Protein AF-A0A2S8P385-F1 (afdb_monomer_lite)

Structure (mmCIF, N/CA/C/O backbone):
data_AF-A0A2S8P385-F1
#
_entry.id   AF-A0A2S8P385-F1
#
loop_
_atom_site.group_PDB
_atom_site.id
_atom_site.type_symbol
_atom_site.label_atom_id
_atom_site.label_alt_id
_atom_site.label_comp_id
_atom_site.label_asym_id
_atom_site.label_entity_id
_atom_site.label_seq_id
_atom_site.pdbx_PDB_ins_code
_atom_site.Cartn_x
_atom_site.Cartn_y
_atom_site.Cartn_z
_atom_site.occupancy
_atom_site.B_iso_or_equiv
_atom_site.auth_seq_id
_atom_site.auth_comp_id
_atom_site.auth_asym_id
_atom_site.auth_atom_id
_atom_site.pdbx_PDB_model_num
ATOM 1 N N . MET A 1 1 ? -13.042 10.988 19.126 1.00 59.31 1 MET A N 1
ATOM 2 C CA . MET A 1 1 ? -13.040 9.831 18.208 1.00 59.31 1 MET A CA 1
ATOM 3 C C . MET A 1 1 ? -12.522 8.648 18.995 1.00 59.31 1 MET A C 1
ATOM 5 O O . MET A 1 1 ? -11.486 8.808 19.634 1.00 59.31 1 MET A O 1
ATOM 9 N N . ASN A 1 2 ? -13.243 7.525 19.024 1.00 64.44 2 ASN A N 1
ATOM 10 C CA . ASN A 1 2 ? -12.723 6.319 19.667 1.00 64.44 2 ASN A CA 1
ATOM 11 C C . ASN A 1 2 ? -11.456 5.883 18.932 1.00 64.44 2 ASN A C 1
ATOM 13 O O . ASN A 1 2 ? -11.419 5.853 17.703 1.00 64.44 2 ASN A O 1
ATOM 17 N N . GLN A 1 3 ? -10.399 5.611 19.688 1.00 78.25 3 GLN A N 1
ATOM 18 C CA . GLN A 1 3 ? -9.140 5.162 19.121 1.00 78.25 3 GLN A CA 1
ATOM 19 C C . GLN A 1 3 ? -9.289 3.681 18.759 1.00 78.25 3 GLN A C 1
ATOM 21 O O . GLN A 1 3 ? -9.417 2.839 19.644 1.00 78.25 3 GLN A O 1
ATOM 26 N N . VAL A 1 4 ? -9.310 3.368 17.464 1.00 90.19 4 VAL A N 1
ATOM 27 C CA . VAL A 1 4 ? -9.380 1.985 16.980 1.00 90.19 4 VAL A CA 1
ATOM 28 C C . VAL A 1 4 ? -7.962 1.463 16.792 1.00 90.19 4 VAL A C 1
ATOM 30 O O . VAL A 1 4 ? -7.169 2.042 16.048 1.00 90.19 4 VAL A O 1
ATOM 33 N N . THR A 1 5 ? -7.624 0.377 17.485 1.00 95.31 5 THR A N 1
ATOM 34 C CA . THR A 1 5 ? -6.334 -0.291 17.304 1.00 95.31 5 THR A CA 1
ATOM 35 C C . THR A 1 5 ? -6.318 -1.023 15.968 1.00 95.31 5 THR A C 1
ATOM 37 O O . THR A 1 5 ? -7.212 -1.815 15.670 1.00 95.31 5 THR A O 1
ATOM 40 N N . VAL A 1 6 ? -5.276 -0.767 15.179 1.00 96.88 6 VAL A N 1
ATOM 41 C CA . VAL A 1 6 ? -5.050 -1.390 13.874 1.00 96.88 6 VAL A CA 1
ATOM 42 C C . VAL A 1 6 ? -3.703 -2.095 13.899 1.00 96.88 6 VAL A C 1
ATOM 44 O O . VAL A 1 6 ? -2.699 -1.511 14.310 1.00 96.88 6 VAL A O 1
ATOM 47 N N . ALA A 1 7 ? -3.674 -3.326 13.405 1.00 98.12 7 ALA A N 1
ATOM 48 C CA . ALA A 1 7 ? -2.447 -3.999 13.003 1.00 98.12 7 ALA A CA 1
ATOM 49 C C . ALA A 1 7 ? -2.454 -4.188 11.484 1.00 98.12 7 ALA A C 1
ATOM 51 O O . ALA A 1 7 ? -3.511 -4.294 10.863 1.00 98.12 7 ALA A O 1
ATOM 52 N N . GLY A 1 8 ? -1.277 -4.233 10.864 1.00 98.12 8 GLY A N 1
ATOM 53 C CA . GLY A 1 8 ? -1.199 -4.435 9.424 1.00 98.12 8 GLY A CA 1
ATOM 54 C C . GLY A 1 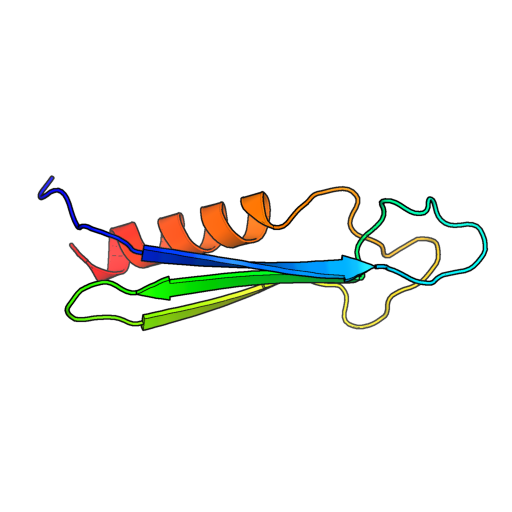8 ? 0.204 -4.705 8.917 1.00 98.12 8 GLY A C 1
ATOM 55 O O . GLY A 1 8 ? 1.194 -4.584 9.643 1.00 98.12 8 GLY A O 1
ATOM 56 N N . LYS A 1 9 ? 0.276 -5.089 7.646 1.00 98.75 9 LYS A N 1
ATOM 57 C CA . LYS A 1 9 ? 1.512 -5.413 6.948 1.00 98.75 9 LYS A CA 1
ATOM 58 C C . LYS A 1 9 ? 1.526 -4.763 5.571 1.00 98.75 9 LYS A C 1
ATOM 60 O O . LYS A 1 9 ? 0.559 -4.817 4.815 1.00 98.75 9 LYS A O 1
ATOM 65 N N . THR A 1 10 ? 2.670 -4.176 5.250 1.00 98.62 10 THR A N 1
ATOM 66 C CA . THR A 1 10 ? 2.998 -3.649 3.926 1.00 98.62 10 THR A CA 1
ATOM 67 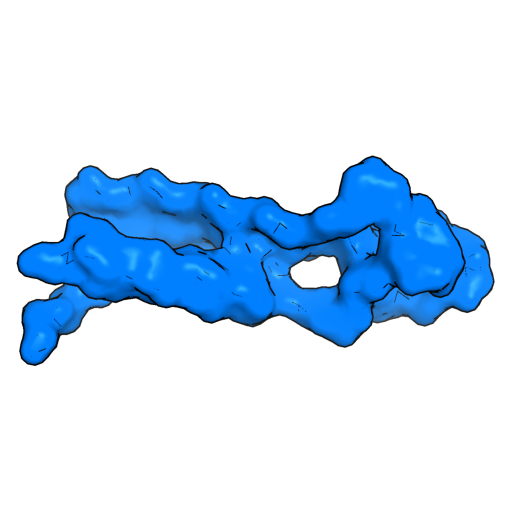C C . THR A 1 10 ? 3.575 -4.731 3.016 1.00 98.62 10 THR A C 1
ATOM 69 O O . THR A 1 10 ? 4.237 -5.664 3.493 1.00 98.62 10 THR A O 1
ATOM 72 N N . GLY A 1 11 ? 3.397 -4.553 1.708 1.00 98.25 11 GLY A N 1
ATOM 73 C CA . GLY A 1 11 ? 4.079 -5.324 0.670 1.00 98.25 11 GLY A CA 1
ATOM 74 C C . GLY A 1 11 ? 4.403 -4.472 -0.556 1.00 98.25 11 GLY A C 1
ATOM 75 O O . GLY A 1 11 ? 3.645 -3.562 -0.897 1.00 98.25 11 GLY A O 1
ATOM 76 N N . THR A 1 12 ? 5.523 -4.768 -1.211 1.00 98.31 12 THR A N 1
ATOM 77 C CA . THR A 1 12 ? 5.881 -4.224 -2.525 1.00 98.31 12 THR A CA 1
ATOM 78 C C . THR A 1 12 ? 6.388 -5.330 -3.440 1.00 98.31 12 THR A C 1
ATOM 80 O O . THR A 1 12 ? 6.910 -6.345 -2.974 1.00 98.31 12 THR A O 1
ATOM 83 N N . THR A 1 13 ? 6.273 -5.112 -4.746 1.00 98.00 13 THR A N 1
ATOM 84 C CA . THR A 1 13 ? 7.034 -5.844 -5.764 1.00 98.00 13 THR A CA 1
ATOM 85 C C . THR A 1 13 ? 7.809 -4.838 -6.606 1.00 98.00 13 THR A C 1
ATOM 87 O O . THR A 1 13 ? 7.333 -3.735 -6.887 1.00 98.00 13 THR A O 1
ATOM 90 N N . GLN A 1 14 ? 9.029 -5.196 -6.995 1.00 97.62 14 GLN A N 1
ATOM 91 C CA . GLN A 1 14 ? 9.860 -4.335 -7.833 1.00 97.62 14 GLN A CA 1
ATOM 92 C C . GLN A 1 14 ? 9.296 -4.276 -9.255 1.00 97.62 14 GLN A C 1
ATOM 94 O O . GLN A 1 14 ? 8.772 -5.270 -9.757 1.00 97.62 14 GLN A O 1
ATOM 99 N N . ALA A 1 15 ? 9.449 -3.130 -9.924 1.00 97.69 15 ALA A N 1
ATOM 100 C CA . ALA A 1 15 ? 8.955 -2.943 -11.287 1.00 97.69 15 ALA A CA 1
ATOM 101 C C . ALA A 1 15 ? 9.559 -3.949 -12.284 1.00 97.69 15 ALA A C 1
ATOM 103 O O . ALA A 1 15 ? 8.864 -4.434 -13.170 1.00 97.69 15 ALA A O 1
ATOM 104 N N . GLY A 1 16 ? 10.852 -4.269 -12.145 1.00 94.50 16 GLY A N 1
ATOM 105 C CA . GLY A 1 16 ? 11.533 -5.245 -13.008 1.00 94.50 16 GLY A CA 1
ATOM 106 C C . GLY A 1 16 ? 11.660 -4.825 -14.481 1.00 94.50 16 GLY A C 1
ATOM 107 O O . GLY A 1 16 ? 12.010 -5.653 -15.317 1.00 94.50 16 GLY A O 1
ATOM 108 N N . VAL A 1 17 ? 11.393 -3.556 -14.806 1.00 96.25 17 VAL A N 1
ATOM 109 C CA . VAL A 1 17 ? 11.433 -3.017 -16.173 1.00 96.25 17 VAL A CA 1
ATOM 110 C C . VAL A 1 17 ? 12.842 -2.515 -16.509 1.00 96.25 17 VAL A C 1
ATOM 112 O O . VAL A 1 17 ? 13.437 -1.739 -15.758 1.00 96.25 17 VAL A O 1
ATOM 115 N N . SER A 1 18 ? 13.386 -2.939 -17.654 1.00 96.00 18 SER A N 1
ATOM 116 C CA . SER A 1 18 ? 14.681 -2.449 -18.148 1.00 96.00 18 SER A CA 1
ATOM 117 C C . SER A 1 18 ? 14.631 -0.942 -18.418 1.00 96.00 18 SER A C 1
ATOM 119 O O . SER A 1 18 ? 13.656 -0.440 -18.968 1.00 96.00 18 SER A O 1
ATOM 121 N N . GLY A 1 19 ? 15.678 -0.210 -18.031 1.00 93.69 19 GLY A N 1
ATOM 122 C CA . GLY A 1 19 ? 15.723 1.253 -18.152 1.00 93.69 19 GLY A CA 1
ATOM 123 C C . GLY A 1 19 ? 14.994 2.014 -17.036 1.00 93.69 19 GLY A C 1
ATOM 124 O O . GLY A 1 19 ? 15.062 3.240 -17.002 1.00 93.69 19 GLY A O 1
ATOM 125 N N . VAL A 1 20 ? 14.357 1.317 -16.089 1.00 95.88 20 VAL A N 1
ATOM 126 C CA . VAL A 1 20 ? 13.740 1.918 -14.899 1.00 95.88 20 VAL A CA 1
ATOM 127 C C . VAL A 1 20 ? 14.648 1.752 -13.676 1.00 95.88 20 VAL A C 1
ATOM 129 O O . VAL A 1 20 ? 15.399 0.783 -13.549 1.00 95.88 20 VAL A O 1
ATOM 132 N N . ALA A 1 21 ? 14.595 2.725 -12.763 1.00 91.88 21 ALA A N 1
ATOM 133 C CA . ALA A 1 21 ? 15.325 2.685 -11.501 1.00 91.88 21 ALA A CA 1
ATOM 134 C C . ALA A 1 21 ? 14.920 1.469 -10.642 1.00 91.88 21 ALA A C 1
ATOM 136 O O . ALA A 1 21 ? 13.759 1.065 -10.614 1.00 91.88 21 ALA A O 1
ATOM 137 N N . LYS A 1 22 ? 15.889 0.882 -9.926 1.00 91.81 22 LYS A N 1
ATOM 138 C CA . LYS A 1 22 ? 15.703 -0.366 -9.155 1.00 91.81 22 LYS A CA 1
ATOM 139 C C . LYS A 1 22 ? 14.761 -0.235 -7.954 1.00 91.81 22 LYS A C 1
ATOM 141 O O . LYS A 1 22 ? 14.320 -1.250 -7.423 1.00 91.81 22 LYS A O 1
ATOM 146 N N . ASP A 1 23 ? 14.513 0.988 -7.507 1.00 93.88 23 ASP A N 1
ATOM 147 C CA . ASP A 1 23 ? 13.617 1.342 -6.407 1.00 93.88 23 ASP A CA 1
ATOM 148 C C . ASP A 1 23 ? 12.177 1.622 -6.867 1.00 93.88 23 ASP A C 1
ATOM 150 O O . ASP A 1 23 ? 11.301 1.849 -6.032 1.00 93.88 23 ASP A O 1
ATOM 154 N N . ALA A 1 24 ? 11.909 1.573 -8.176 1.00 97.38 24 ALA A N 1
ATOM 155 C CA . ALA A 1 24 ? 10.555 1.643 -8.700 1.00 97.38 24 ALA A CA 1
ATOM 156 C C . ALA A 1 24 ? 9.777 0.352 -8.400 1.00 97.38 24 ALA A C 1
ATOM 158 O O . ALA A 1 24 ? 10.301 -0.762 -8.506 1.00 97.38 24 ALA A O 1
ATOM 159 N N . ASN A 1 25 ? 8.495 0.510 -8.084 1.00 98.25 25 ASN A N 1
ATOM 160 C CA . ASN A 1 25 ? 7.596 -0.563 -7.685 1.00 98.25 25 ASN A CA 1
ATOM 161 C C . ASN A 1 25 ? 6.507 -0.797 -8.739 1.00 98.25 25 ASN A C 1
ATOM 163 O O . ASN A 1 25 ? 6.013 0.146 -9.366 1.00 98.25 25 ASN A O 1
ATOM 167 N N . ARG A 1 26 ? 6.126 -2.068 -8.900 1.00 98.06 26 ARG A N 1
ATOM 168 C CA . ARG A 1 26 ? 4.965 -2.504 -9.688 1.00 98.06 26 ARG A CA 1
ATOM 169 C C . ARG A 1 26 ? 3.703 -2.555 -8.840 1.00 98.06 26 ARG A C 1
ATOM 171 O O . ARG A 1 26 ? 2.661 -2.092 -9.284 1.00 98.06 26 ARG A O 1
ATOM 178 N N . ASP A 1 27 ? 3.818 -3.109 -7.636 1.00 98.56 27 ASP A N 1
ATOM 179 C CA . ASP A 1 27 ? 2.702 -3.268 -6.709 1.00 98.56 27 ASP A CA 1
ATOM 180 C C . ASP A 1 27 ? 3.015 -2.590 -5.381 1.00 98.56 27 ASP A C 1
ATOM 182 O O . ASP A 1 27 ? 4.108 -2.757 -4.833 1.00 98.56 27 ASP A O 1
ATOM 186 N N . LEU A 1 28 ? 2.021 -1.897 -4.829 1.00 98.75 28 LEU A N 1
ATOM 187 C CA . LEU A 1 28 ? 1.995 -1.441 -3.445 1.00 98.75 28 LEU A CA 1
ATOM 188 C C . LEU A 1 28 ? 0.795 -2.077 -2.747 1.00 98.75 28 LEU A C 1
ATOM 190 O O . LEU A 1 28 ? -0.343 -1.919 -3.178 1.00 98.75 28 LEU A O 1
ATOM 194 N N . TRP A 1 29 ? 1.053 -2.768 -1.644 1.00 98.81 29 TRP A N 1
ATOM 195 C CA . TRP A 1 29 ? 0.036 -3.422 -0.832 1.00 98.81 29 TRP A CA 1
ATOM 196 C C . TRP A 1 29 ? 0.049 -2.901 0.596 1.00 98.81 29 TRP A C 1
ATOM 198 O O . TRP A 1 29 ? 1.112 -2.736 1.207 1.00 98.81 29 TRP A O 1
ATOM 208 N N . PHE A 1 30 ? -1.142 -2.766 1.164 1.00 98.81 30 PHE A N 1
ATOM 209 C CA . PHE A 1 30 ? -1.335 -2.766 2.604 1.00 98.81 30 PHE A CA 1
ATOM 210 C C . PHE A 1 30 ? -2.528 -3.649 2.951 1.00 98.81 30 PHE A C 1
ATOM 212 O O . PHE A 1 30 ? -3.613 -3.489 2.396 1.00 98.81 30 PHE A O 1
ATOM 219 N N . VAL A 1 31 ? -2.327 -4.574 3.884 1.00 98.81 31 VAL A N 1
ATOM 220 C CA . VAL A 1 31 ? -3.406 -5.378 4.464 1.00 98.81 31 VAL A CA 1
ATOM 221 C C . VAL A 1 31 ? -3.399 -5.136 5.960 1.00 98.81 31 VAL A C 1
ATOM 223 O O . VAL A 1 31 ? -2.356 -5.263 6.605 1.00 98.81 31 VAL A O 1
ATOM 226 N N . GLY A 1 32 ? -4.551 -4.776 6.510 1.00 98.38 32 GLY A N 1
ATOM 227 C CA . GLY A 1 32 ? -4.689 -4.462 7.923 1.00 98.38 32 GLY A CA 1
ATOM 228 C C . GLY A 1 32 ? -6.027 -4.904 8.483 1.00 98.38 32 GLY A C 1
ATOM 229 O O . GLY A 1 32 ? -6.973 -5.187 7.745 1.00 98.38 32 GLY A O 1
ATOM 230 N N . TYR A 1 33 ? -6.086 -4.968 9.806 1.00 97.44 33 TYR A N 1
ATOM 231 C CA . TYR A 1 33 ? -7.266 -5.407 10.527 1.00 97.44 33 TYR A CA 1
ATOM 232 C C . TYR A 1 33 ? -7.416 -4.702 11.879 1.00 97.44 33 TYR A C 1
ATOM 234 O O . TYR A 1 33 ? -6.443 -4.241 12.485 1.00 97.44 33 TYR A O 1
ATOM 242 N N . THR A 1 34 ? -8.665 -4.640 12.331 1.00 96.12 34 THR A N 1
ATOM 243 C CA . THR A 1 34 ? -9.101 -4.332 13.698 1.00 96.12 34 THR A CA 1
ATOM 244 C C . THR A 1 34 ? -9.676 -5.610 14.321 1.00 96.12 34 THR A C 1
ATOM 246 O O . THR A 1 34 ? -9.634 -6.675 13.706 1.00 96.12 34 THR A O 1
ATOM 249 N N . SER A 1 35 ? -10.252 -5.537 15.522 1.00 95.19 35 SER A N 1
ATOM 250 C CA . SER A 1 35 ? -10.982 -6.676 16.100 1.00 95.19 35 SER A CA 1
ATOM 251 C C . SER A 1 35 ? -12.231 -7.088 15.309 1.00 95.19 35 SER A C 1
ATOM 253 O O . SER A 1 35 ? -12.703 -8.206 15.485 1.00 95.19 35 SER A O 1
ATOM 255 N N . GLU A 1 36 ? -12.773 -6.208 14.463 1.00 95.12 36 GLU A N 1
ATOM 256 C CA . GLU A 1 36 ? -14.063 -6.412 13.782 1.00 95.12 36 GLU A CA 1
ATOM 257 C C . GLU A 1 36 ? -13.954 -6.411 12.253 1.00 95.12 36 GLU A C 1
ATOM 259 O O . GLU A 1 36 ? -14.786 -7.008 11.575 1.00 95.12 36 GLU A O 1
ATOM 264 N N . TRP A 1 37 ? -12.924 -5.772 11.695 1.00 96.00 37 TRP A N 1
ATOM 265 C CA . TRP A 1 37 ? -12.804 -5.549 10.257 1.00 96.00 37 TRP A CA 1
ATOM 266 C C . TRP A 1 37 ? -11.430 -5.946 9.737 1.00 96.00 37 TRP A C 1
ATOM 268 O O . TRP A 1 37 ? -10.416 -5.725 10.392 1.00 96.00 37 TRP A O 1
ATOM 278 N N . THR A 1 38 ? -11.383 -6.472 8.515 1.00 97.94 38 THR A N 1
ATOM 279 C CA . THR A 1 38 ? -10.151 -6.661 7.738 1.00 97.94 38 THR A CA 1
ATOM 280 C C . THR A 1 38 ? -10.337 -6.023 6.373 1.00 97.94 38 THR A C 1
ATOM 282 O O . THR A 1 38 ? -11.388 -6.184 5.756 1.00 97.94 38 THR A O 1
ATOM 285 N N . ALA A 1 39 ? -9.317 -5.323 5.886 1.00 98.25 39 ALA A N 1
ATOM 286 C CA . ALA A 1 39 ? -9.311 -4.781 4.536 1.00 98.25 39 ALA A CA 1
ATOM 287 C C . ALA A 1 39 ? -7.932 -4.928 3.888 1.00 98.25 39 ALA A C 1
ATOM 289 O O . ALA A 1 39 ? -6.895 -4.955 4.557 1.00 98.25 39 ALA A O 1
ATOM 290 N N . ALA A 1 40 ? -7.940 -5.016 2.563 1.00 98.62 40 ALA A N 1
ATOM 291 C CA . ALA A 1 40 ? -6.752 -5.085 1.732 1.00 98.62 40 ALA A CA 1
ATOM 292 C C . ALA A 1 40 ? -6.825 -3.990 0.670 1.00 98.62 40 ALA A C 1
ATOM 294 O O . ALA A 1 40 ? -7.852 -3.820 0.014 1.00 98.62 40 ALA A O 1
ATOM 295 N N . VAL A 1 41 ? -5.726 -3.263 0.509 1.00 98.69 41 VAL A N 1
ATOM 296 C CA . VAL A 1 41 ? -5.547 -2.256 -0.531 1.00 98.69 41 VAL A CA 1
ATOM 297 C C . VAL A 1 41 ? -4.382 -2.678 -1.408 1.00 98.69 41 VAL A C 1
ATOM 299 O O . VAL A 1 41 ? -3.288 -2.954 -0.910 1.00 98.69 41 VAL A O 1
ATOM 302 N N . TRP A 1 42 ? -4.634 -2.676 -2.712 1.00 98.62 42 TRP A N 1
ATOM 303 C CA . TRP A 1 42 ? -3.625 -2.744 -3.756 1.00 98.62 42 TRP A CA 1
ATOM 304 C C . TRP A 1 42 ? -3.624 -1.445 -4.545 1.00 98.62 42 TRP A C 1
ATOM 306 O O . TRP A 1 42 ? -4.681 -0.873 -4.814 1.00 98.62 42 TRP A O 1
ATOM 316 N N . MET A 1 43 ? -2.435 -1.009 -4.935 1.00 98.38 43 MET A N 1
ATOM 317 C CA . MET A 1 43 ? -2.238 0.046 -5.913 1.00 98.38 43 MET A CA 1
ATOM 318 C C . MET A 1 43 ? -1.179 -0.410 -6.910 1.00 98.38 43 MET A C 1
ATOM 320 O O . MET A 1 43 ? -0.147 -0.957 -6.514 1.00 98.38 43 MET A O 1
ATOM 324 N N . GLY A 1 44 ? -1.433 -0.151 -8.187 1.00 97.88 44 GLY A N 1
ATOM 325 C CA . GLY A 1 44 ? -0.531 -0.446 -9.288 1.00 97.88 44 GLY A CA 1
ATOM 326 C C . GLY A 1 44 ? -1.143 -0.024 -10.617 1.00 97.88 44 GLY A C 1
ATOM 327 O O . GLY A 1 44 ? -2.323 0.320 -10.692 1.00 97.88 44 GLY A O 1
ATOM 328 N N . PHE A 1 45 ? -0.318 -0.026 -11.657 1.00 97.81 45 PHE A N 1
ATOM 329 C CA . PHE A 1 45 ? -0.794 0.112 -13.028 1.00 97.81 45 PHE A CA 1
ATOM 330 C C . PHE A 1 45 ? -1.177 -1.265 -13.569 1.00 97.81 45 PHE A C 1
ATOM 332 O O . PHE A 1 45 ? -0.450 -2.234 -13.340 1.00 97.81 45 PHE A O 1
ATOM 339 N N . ASP A 1 46 ? -2.260 -1.337 -14.345 1.00 97.81 46 ASP A N 1
ATOM 340 C CA . ASP A 1 46 ? -2.665 -2.571 -15.037 1.00 97.81 46 ASP A CA 1
ATOM 341 C C . ASP A 1 46 ? -1.536 -3.103 -15.937 1.00 97.81 46 ASP A C 1
ATOM 343 O O . ASP A 1 46 ? -1.272 -4.308 -16.000 1.00 97.81 46 ASP A O 1
ATOM 347 N N . HIS A 1 47 ? -0.816 -2.180 -16.584 1.00 97.31 47 HIS A N 1
ATOM 348 C CA . HIS A 1 47 ? 0.375 -2.448 -17.379 1.00 97.31 47 HIS A CA 1
ATOM 349 C C . HIS A 1 47 ? 1.563 -1.671 -16.815 1.00 97.31 47 HIS A C 1
ATOM 351 O O . HIS A 1 47 ? 1.562 -0.445 -16.790 1.00 97.31 47 HIS A O 1
ATOM 357 N N . THR A 1 48 ? 2.577 -2.395 -16.345 1.00 97.44 48 THR A N 1
ATOM 358 C CA . THR A 1 48 ? 3.824 -1.802 -15.852 1.00 97.44 48 THR A CA 1
ATOM 359 C C . THR A 1 48 ? 4.832 -1.712 -16.988 1.00 97.44 48 THR A C 1
ATOM 361 O O . THR A 1 48 ? 5.235 -2.737 -17.541 1.00 97.44 48 THR A O 1
ATOM 364 N N . ASP A 1 49 ? 5.262 -0.499 -17.311 1.00 96.88 49 ASP A N 1
ATOM 365 C CA . ASP A 1 49 ? 6.265 -0.213 -18.338 1.00 96.88 49 ASP A CA 1
ATOM 366 C C . ASP A 1 49 ? 7.155 0.967 -17.913 1.00 96.88 49 ASP A C 1
ATOM 368 O O . ASP A 1 49 ? 7.128 1.384 -16.760 1.00 96.88 49 ASP A O 1
ATOM 372 N N . VAL A 1 50 ? 7.993 1.479 -18.816 1.00 96.38 50 VAL A N 1
ATOM 373 C CA . VAL A 1 50 ? 8.961 2.543 -18.499 1.00 96.38 50 VAL A CA 1
ATOM 374 C C . VAL A 1 50 ? 8.315 3.871 -18.083 1.00 96.38 50 VAL A C 1
ATOM 376 O O . VAL A 1 50 ? 8.935 4.631 -17.335 1.00 96.38 50 VAL A O 1
ATOM 379 N N . GLU A 1 51 ? 7.090 4.142 -18.535 1.00 96.38 51 GLU A N 1
ATOM 380 C CA . GLU A 1 51 ? 6.319 5.346 -18.208 1.00 96.38 51 GLU A CA 1
ATOM 381 C C . GLU A 1 51 ? 5.367 5.097 -17.025 1.00 96.38 51 GLU A C 1
ATOM 383 O O . GLU A 1 51 ? 5.118 5.999 -16.223 1.00 96.38 51 GLU A O 1
ATOM 388 N N . HIS A 1 52 ? 4.908 3.854 -16.856 1.00 97.69 52 HIS A N 1
ATOM 389 C CA . HIS A 1 52 ? 3.924 3.430 -15.860 1.00 97.69 52 HIS A CA 1
ATOM 390 C C . HIS A 1 52 ? 4.557 2.604 -14.731 1.00 97.69 52 HIS A C 1
ATOM 392 O O . HIS A 1 52 ? 4.345 1.394 -14.605 1.00 97.69 52 HIS A O 1
ATOM 398 N N . VAL A 1 53 ? 5.318 3.274 -13.863 1.00 97.38 53 VAL A N 1
ATOM 399 C CA . VAL A 1 53 ? 5.844 2.702 -12.611 1.00 97.38 53 VAL A CA 1
ATOM 400 C C . VAL A 1 53 ? 5.536 3.587 -11.414 1.00 97.38 53 VAL A C 1
ATOM 402 O O . VAL A 1 53 ? 5.466 4.811 -11.525 1.00 97.38 53 VAL A O 1
ATOM 405 N N . MET A 1 54 ? 5.422 2.988 -10.232 1.00 97.31 54 MET A N 1
ATOM 406 C CA . MET A 1 54 ? 5.312 3.757 -8.995 1.00 97.31 54 MET A CA 1
ATOM 407 C C . MET A 1 54 ? 6.698 4.031 -8.424 1.00 97.31 54 MET A C 1
ATOM 409 O O . MET A 1 54 ? 7.517 3.128 -8.272 1.00 97.31 54 MET A O 1
ATOM 413 N N . ARG A 1 55 ? 6.955 5.289 -8.066 1.00 95.81 55 ARG A N 1
ATOM 414 C CA . ARG A 1 55 ? 8.202 5.725 -7.408 1.00 95.81 55 ARG A CA 1
ATOM 415 C C . ARG A 1 55 ? 8.018 5.975 -5.907 1.00 95.81 55 ARG A C 1
ATOM 417 O O . ARG A 1 55 ? 8.872 6.565 -5.258 1.00 95.81 55 ARG A O 1
ATOM 424 N N . THR A 1 56 ? 6.882 5.540 -5.370 1.00 95.81 56 THR A N 1
ATOM 425 C CA . THR A 1 56 ? 6.529 5.574 -3.948 1.00 95.81 56 THR A CA 1
ATOM 426 C C . THR A 1 56 ? 6.571 4.162 -3.358 1.00 95.81 56 THR A C 1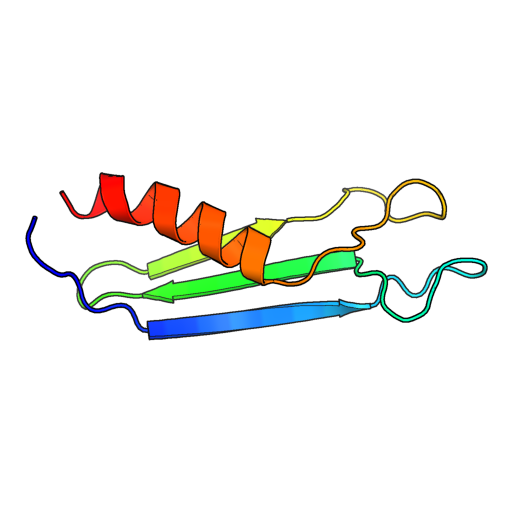
ATOM 428 O O . THR A 1 56 ? 6.660 3.178 -4.093 1.00 95.81 56 THR A O 1
ATOM 431 N N . GLY A 1 57 ? 6.530 4.057 -2.026 1.00 96.50 57 GLY A N 1
ATOM 432 C CA . GLY A 1 57 ? 6.431 2.784 -1.300 1.00 96.50 57 GLY A CA 1
ATOM 433 C C . GLY A 1 57 ? 5.029 2.524 -0.736 1.00 96.50 57 GLY A C 1
ATOM 434 O O . GLY A 1 57 ? 4.139 3.365 -0.841 1.00 96.50 57 GLY A O 1
ATOM 435 N N . SER A 1 58 ? 4.834 1.381 -0.063 1.00 97.62 58 SER A N 1
ATOM 436 C CA . SER A 1 58 ? 3.518 0.930 0.439 1.00 97.62 58 SER A CA 1
ATOM 437 C C . SER A 1 58 ? 2.834 1.857 1.449 1.00 97.62 58 SER A C 1
ATOM 439 O O . SER A 1 58 ? 1.682 1.610 1.798 1.00 97.62 58 SER A O 1
ATOM 441 N N . GLY A 1 59 ? 3.510 2.909 1.925 1.00 98.06 59 GLY A N 1
ATOM 442 C CA . GLY A 1 59 ? 2.891 3.950 2.747 1.00 98.06 59 GLY A CA 1
ATOM 443 C C . GLY A 1 59 ? 1.660 4.560 2.073 1.00 98.06 59 GLY A C 1
ATOM 444 O O . GLY A 1 59 ? 0.644 4.736 2.731 1.00 98.06 59 GLY A O 1
ATOM 445 N N . THR A 1 60 ? 1.685 4.742 0.748 1.00 98.12 60 THR A N 1
ATOM 446 C CA . THR A 1 60 ? 0.532 5.260 -0.009 1.00 98.12 60 THR A CA 1
ATOM 447 C C . THR A 1 60 ? -0.682 4.320 0.061 1.00 98.12 60 THR A C 1
ATOM 449 O O . THR A 1 60 ? -1.808 4.769 0.266 1.00 98.12 60 THR A O 1
ATOM 452 N N . ALA A 1 61 ? -0.468 3.001 -0.024 1.00 98.56 61 ALA A N 1
ATOM 453 C CA . ALA A 1 61 ? -1.545 2.022 0.154 1.00 98.56 61 ALA A CA 1
ATOM 454 C C . ALA A 1 61 ? -2.076 2.015 1.602 1.00 98.56 61 ALA A C 1
ATOM 456 O O . ALA A 1 61 ? -3.279 1.862 1.821 1.00 98.56 61 ALA A O 1
ATOM 457 N N . ALA A 1 62 ? -1.200 2.230 2.591 1.00 98.38 62 ALA A N 1
ATOM 458 C CA . ALA A 1 62 ? -1.583 2.342 3.999 1.00 98.38 62 ALA A CA 1
ATOM 459 C C . ALA A 1 62 ? -2.414 3.609 4.287 1.00 98.38 62 ALA A C 1
ATOM 461 O O . ALA A 1 62 ? -3.375 3.551 5.051 1.00 98.38 62 ALA A O 1
ATOM 462 N N . GLU A 1 63 ? -2.096 4.739 3.651 1.00 98.00 63 GLU A N 1
ATOM 463 C CA . GLU A 1 63 ? -2.869 5.986 3.747 1.00 98.00 63 GLU A CA 1
ATOM 464 C C . GLU A 1 63 ? -4.280 5.835 3.159 1.00 98.00 63 GLU A C 1
ATOM 466 O O . GLU A 1 63 ? -5.266 6.289 3.757 1.00 98.00 63 GLU A O 1
ATOM 471 N N . LEU A 1 64 ? -4.401 5.145 2.017 1.00 98.00 64 LEU A N 1
ATOM 472 C CA . LEU A 1 64 ? -5.702 4.830 1.426 1.00 98.00 64 LEU A CA 1
ATOM 473 C C . LEU A 1 64 ? -6.504 3.873 2.321 1.00 98.00 64 LEU A C 1
ATOM 475 O O . LEU A 1 64 ? -7.680 4.133 2.585 1.00 98.00 64 LEU A O 1
ATOM 479 N N . PHE A 1 65 ? -5.869 2.825 2.857 1.00 98.19 65 PHE A N 1
ATOM 480 C CA . PHE A 1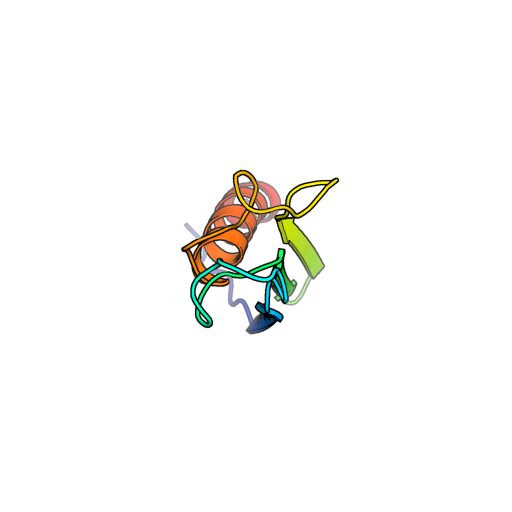 65 ? -6.486 1.946 3.855 1.00 98.19 65 PHE A CA 1
ATOM 481 C C . PHE A 1 65 ? -7.013 2.748 5.052 1.00 98.19 65 PHE A C 1
ATOM 483 O O . PHE A 1 65 ? -8.178 2.605 5.419 1.00 98.19 65 PHE A O 1
ATOM 490 N N . ALA A 1 66 ? -6.193 3.631 5.633 1.00 96.31 66 ALA A N 1
ATOM 491 C CA . ALA A 1 66 ? -6.581 4.433 6.791 1.00 96.31 66 ALA A CA 1
ATOM 492 C C . ALA A 1 66 ? -7.791 5.322 6.478 1.00 96.31 66 ALA A C 1
ATOM 494 O O . ALA A 1 66 ? -8.729 5.392 7.269 1.00 96.31 66 ALA A O 1
ATOM 495 N N . SER A 1 67 ? -7.817 5.940 5.294 1.00 96.38 67 SER A N 1
ATOM 496 C CA . SER A 1 67 ? -8.941 6.763 4.839 1.00 96.38 67 SER A CA 1
ATOM 497 C C . SER A 1 67 ? -10.253 5.977 4.766 1.00 96.38 67 SER A C 1
ATOM 499 O O . SER A 1 67 ? -11.302 6.490 5.164 1.00 96.38 67 SER A O 1
ATOM 501 N N . VAL A 1 68 ? -10.214 4.741 4.269 1.00 96.44 68 VAL A N 1
ATOM 502 C CA . VAL A 1 68 ? -11.395 3.868 4.216 1.00 96.44 68 VAL A CA 1
ATOM 503 C C . VAL A 1 68 ? -11.807 3.448 5.626 1.00 96.44 68 VAL A C 1
ATOM 505 O O . VAL A 1 68 ? -12.959 3.640 6.014 1.00 96.44 68 VAL A O 1
ATOM 508 N N . MET A 1 69 ? -10.861 2.947 6.421 1.00 95.94 69 MET A N 1
ATOM 509 C CA . MET A 1 69 ? -11.147 2.405 7.748 1.00 95.94 69 MET A CA 1
ATOM 510 C C . MET A 1 69 ? -11.658 3.459 8.730 1.00 95.94 69 MET A C 1
ATOM 512 O O . MET A 1 69 ? -12.602 3.176 9.454 1.00 95.94 69 MET A O 1
ATOM 516 N N . ILE A 1 70 ? -11.144 4.694 8.692 1.00 93.75 70 ILE A N 1
ATOM 517 C CA . ILE A 1 70 ? -11.653 5.808 9.517 1.00 93.75 70 ILE A CA 1
ATOM 518 C C . ILE A 1 70 ? -13.153 6.042 9.304 1.00 93.75 70 ILE A C 1
ATOM 520 O O . ILE A 1 70 ? -13.830 6.493 10.222 1.00 93.75 70 ILE A O 1
ATOM 524 N N . ARG A 1 71 ? -13.679 5.784 8.101 1.00 93.31 71 ARG A N 1
ATOM 525 C CA . ARG A 1 71 ? -15.112 5.926 7.800 1.00 93.31 71 ARG A CA 1
ATOM 526 C C . ARG A 1 71 ? -15.896 4.662 8.139 1.00 93.31 71 ARG A C 1
ATOM 528 O O . ARG A 1 71 ? -17.039 4.770 8.555 1.00 93.31 71 ARG A O 1
ATOM 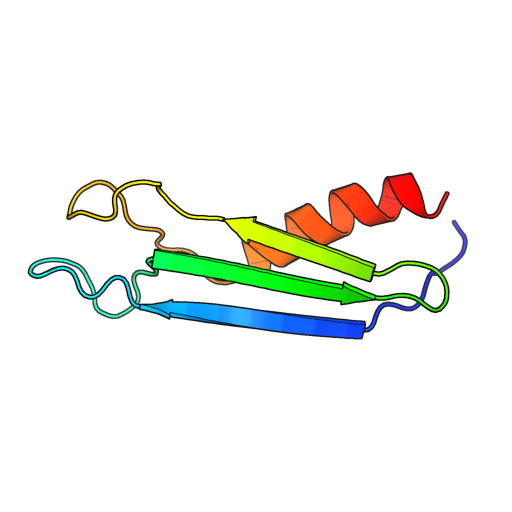535 N N . ALA A 1 72 ? -15.289 3.491 7.955 1.00 92.12 72 ALA A N 1
ATOM 536 C CA . ALA A 1 72 ? -15.923 2.202 8.220 1.00 92.12 72 ALA A CA 1
ATOM 537 C C . ALA A 1 72 ? -16.046 1.871 9.718 1.00 92.12 72 ALA A C 1
ATOM 539 O O . ALA A 1 72 ? -16.899 1.07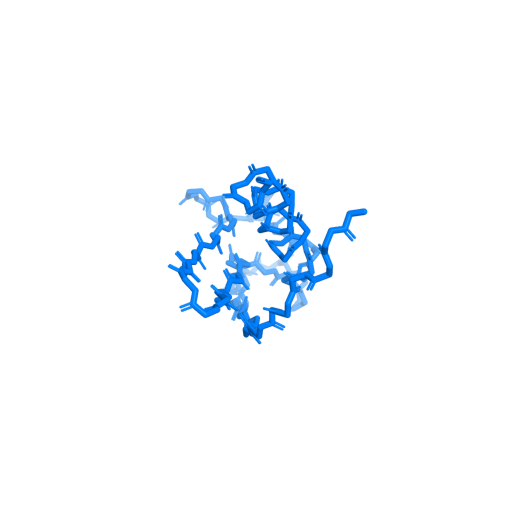4 10.089 1.00 92.12 72 ALA A O 1
ATOM 540 N N . THR A 1 73 ? -15.194 2.455 10.568 1.00 86.25 73 THR A N 1
ATOM 541 C CA . THR A 1 73 ? -15.169 2.209 12.022 1.00 86.25 73 THR A CA 1
ATOM 542 C C . THR A 1 73 ? -15.689 3.391 12.851 1.00 86.25 73 THR A C 1
ATOM 544 O O . THR A 1 73 ? -15.340 3.505 14.028 1.00 86.25 73 THR A O 1
ATOM 547 N N . GLN A 1 74 ? -16.429 4.312 12.227 1.00 75.06 74 GLN A N 1
ATOM 548 C CA . GLN A 1 74 ? -17.266 5.291 12.933 1.00 75.06 74 GLN A CA 1
ATOM 549 C C . GLN A 1 74 ? -18.565 4.631 13.378 1.00 75.06 74 GLN A C 1
ATOM 551 O O . GLN A 1 74 ? -19.008 4.969 14.497 1.00 75.06 74 GLN A O 1
#

Radius of gyration: 14.48 Å; chains: 1; bounding box: 33×16×38 Å

pLDDT: mean 95.23, std 6.83, range [59.31, 98.81]

Sequence (74 aa):
MNQVTVAGKTGTTQAGVSGVAKDANRDLWFVGYTSEWTAAVWMGFDHTDVEHVMRTGSGTAAELFASVMIRATQ

Foldseek 3Di:
DPDFDKDKDWDWAFLPEPPDDRQWTAKTKMWMDTPVDTDIFIDHDPDRYRVGTHNDHNVVRVVVVCVVVVVVVD

Secondary structure (DSSP, 8-state):
------EEEEEEEE---TTS-TT-EEEEEEEEE-SS-EEEEEEE-SS--SSS-B-S-THHHHHHHHHHHHHHT-